Protein AF-A0A7J9HNC0-F1 (afdb_monomer_lite)

Sequence (40 aa):
MELEEFPSHIIEKIKNTWETWNSPPRLSSDSLHLDEIEEM

pLDDT: mean 72.53, std 14.79, range [49.22, 92.5]

Organism: NCBI:txid34285

Structure (mmCIF, N/CA/C/O backbone):
data_AF-A0A7J9HNC0-F1
#
_entry.id   AF-A0A7J9HNC0-F1
#
loop_
_atom_site.group_PDB
_atom_site.id
_atom_site.type_symbol
_atom_site.label_atom_id
_atom_site.label_alt_id
_atom_site.label_comp_id
_atom_site.label_asym_id
_atom_site.label_entity_id
_atom_site.label_seq_id
_atom_site.pdbx_PDB_ins_code
_atom_site.Cartn_x
_atom_site.Cartn_y
_atom_site.Cartn_z
_atom_site.occupancy
_atom_site.B_iso_or_equiv
_atom_site.auth_seq_id
_atom_site.auth_comp_id
_atom_site.auth_asym_id
_atom_site.auth_atom_id
_atom_site.pdbx_PDB_model_num
ATOM 1 N N . MET A 1 1 ? -10.770 -9.868 13.675 1.00 61.84 1 MET A N 1
ATOM 2 C CA . MET A 1 1 ? -9.886 -8.704 13.521 1.00 61.84 1 MET A CA 1
ATOM 3 C C . MET A 1 1 ? -10.402 -7.950 12.326 1.00 61.84 1 MET A C 1
ATOM 5 O O . MET A 1 1 ? -10.277 -8.448 11.212 1.00 61.84 1 MET A O 1
ATOM 9 N N . GLU A 1 2 ? -11.088 -6.848 12.589 1.00 71.44 2 GLU A N 1
ATOM 10 C CA . GLU A 1 2 ? -11.609 -5.973 11.539 1.00 71.44 2 GLU A CA 1
ATOM 11 C C . GLU A 1 2 ? -10.470 -5.084 11.025 1.00 71.44 2 GLU A C 1
ATOM 13 O O . GLU A 1 2 ? -9.541 -4.754 11.764 1.00 71.44 2 GLU A O 1
ATOM 18 N N . LEU A 1 3 ? -10.522 -4.679 9.755 1.00 66.44 3 LEU A N 1
ATOM 19 C CA . LEU A 1 3 ? -9.509 -3.788 9.167 1.00 66.44 3 LEU A CA 1
ATOM 20 C C . LEU A 1 3 ? -9.413 -2.438 9.900 1.00 66.44 3 LEU A C 1
ATOM 22 O O . LEU A 1 3 ? -8.362 -1.805 9.875 1.00 66.44 3 LEU A O 1
ATOM 26 N N . GLU A 1 4 ? -10.482 -2.021 10.579 1.00 69.06 4 GLU A N 1
ATOM 27 C CA . GLU A 1 4 ? -10.547 -0.793 11.381 1.00 69.06 4 GLU A CA 1
ATOM 28 C C . GLU A 1 4 ? -9.696 -0.855 12.662 1.00 69.06 4 GLU A C 1
ATOM 30 O O . GLU A 1 4 ? -9.337 0.182 13.215 1.00 69.06 4 GLU A O 1
ATOM 35 N N . GLU A 1 5 ? -9.318 -2.056 13.114 1.00 81.62 5 GLU A N 1
ATOM 36 C CA . GLU A 1 5 ? -8.435 -2.257 14.271 1.00 81.62 5 GLU A CA 1
ATOM 37 C C . GLU A 1 5 ? -6.946 -2.125 13.899 1.00 81.62 5 GLU A C 1
ATOM 39 O O . GLU A 1 5 ? -6.080 -2.099 14.779 1.00 81.62 5 GLU A O 1
ATOM 44 N N . PHE A 1 6 ? -6.620 -2.040 12.602 1.00 81.44 6 PHE A N 1
ATOM 45 C CA . PHE A 1 6 ? -5.241 -1.939 12.138 1.00 81.44 6 PHE A CA 1
ATOM 46 C C . PHE A 1 6 ? -4.728 -0.494 12.155 1.00 81.44 6 PHE A C 1
ATOM 48 O O . PHE A 1 6 ? -5.420 0.428 11.715 1.00 81.44 6 PHE A O 1
ATOM 55 N N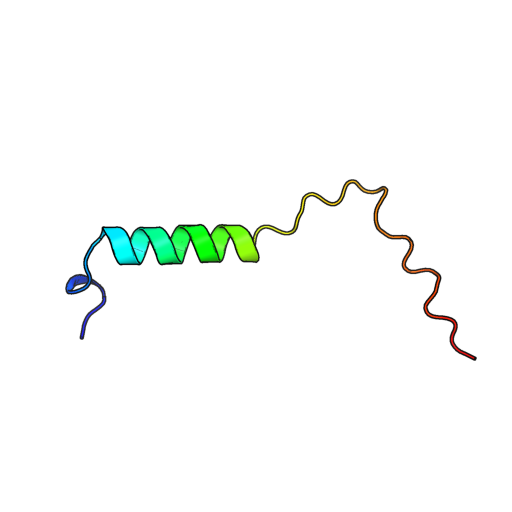 . PRO A 1 7 ? -3.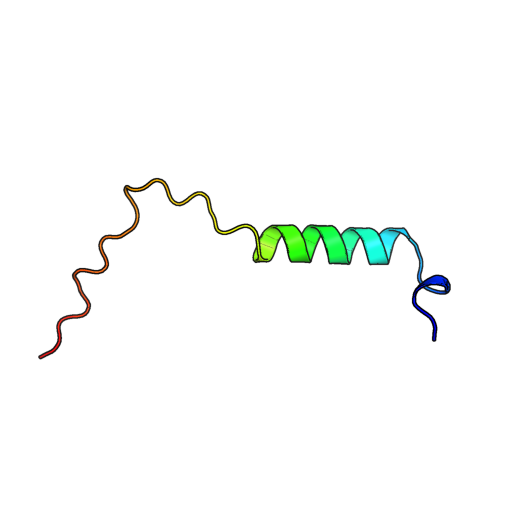469 -0.271 12.577 1.00 89.44 7 PRO A N 1
ATOM 56 C CA . PRO A 1 7 ? -2.862 1.049 12.510 1.00 89.44 7 PRO A CA 1
ATOM 57 C C . PRO A 1 7 ? -2.880 1.612 11.083 1.00 89.44 7 PRO A C 1
ATOM 59 O O . PRO A 1 7 ? -2.419 0.965 10.138 1.00 89.44 7 PRO A O 1
ATOM 62 N N . SER A 1 8 ? -3.340 2.856 10.937 1.00 87.69 8 SER A N 1
ATOM 63 C CA . SER A 1 8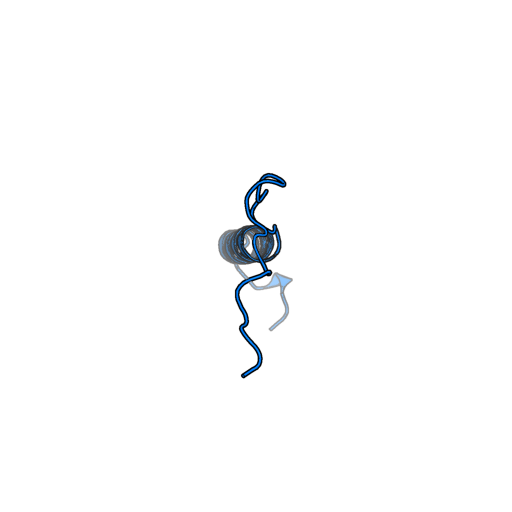 ? -3.498 3.538 9.643 1.00 87.69 8 SER A CA 1
ATOM 64 C C . SER A 1 8 ? -2.227 3.536 8.786 1.00 87.69 8 SER A C 1
ATOM 66 O O . SER A 1 8 ? -2.292 3.309 7.581 1.00 87.69 8 SER A O 1
ATOM 68 N N . HIS A 1 9 ? -1.057 3.694 9.411 1.00 88.81 9 HIS A N 1
ATOM 69 C CA . HIS A 1 9 ? 0.238 3.681 8.727 1.00 88.81 9 HIS A CA 1
ATOM 70 C C . HIS A 1 9 ? 0.584 2.327 8.078 1.00 88.81 9 HIS A C 1
ATOM 72 O O . HIS A 1 9 ? 1.351 2.285 7.118 1.00 88.81 9 HIS A O 1
ATOM 78 N N . ILE A 1 10 ? 0.042 1.214 8.584 1.00 89.81 10 ILE A N 1
ATOM 79 C CA . ILE A 1 10 ? 0.221 -0.115 7.982 1.00 89.81 10 ILE A CA 1
ATOM 80 C C . ILE A 1 10 ? -0.688 -0.260 6.763 1.00 89.81 10 ILE A C 1
ATOM 82 O O . ILE A 1 10 ? -0.230 -0.702 5.712 1.00 89.81 10 ILE A O 1
ATOM 86 N N . ILE A 1 11 ? -1.946 0.175 6.881 1.00 90.62 11 ILE A N 1
ATOM 87 C CA . ILE A 1 11 ? -2.913 0.168 5.774 1.00 90.62 11 ILE A CA 1
ATOM 88 C C . ILE A 1 11 ? -2.386 1.010 4.606 1.00 90.62 11 ILE A C 1
ATOM 90 O O . ILE A 1 11 ? -2.432 0.577 3.457 1.00 90.62 11 ILE A O 1
ATOM 94 N N . GLU A 1 12 ? -1.838 2.190 4.896 1.00 90.94 12 GLU A N 1
ATOM 95 C CA . GLU A 1 12 ? -1.255 3.079 3.891 1.00 90.94 12 GLU A CA 1
ATOM 96 C C . GLU A 1 12 ? -0.034 2.454 3.201 1.00 90.94 12 GLU A C 1
ATOM 98 O O . GLU A 1 12 ? 0.047 2.459 1.974 1.00 90.94 12 GLU A O 1
ATOM 103 N N . LYS A 1 13 ? 0.877 1.826 3.959 1.00 92.50 13 LYS A N 1
ATOM 104 C CA . LYS A 1 13 ? 2.019 1.100 3.379 1.00 92.50 13 LYS A CA 1
ATOM 105 C C . LYS A 1 13 ? 1.576 -0.011 2.433 1.00 92.50 13 LYS A C 1
ATOM 107 O O . LYS A 1 13 ? 2.123 -0.117 1.341 1.00 92.50 13 LYS A O 1
ATOM 112 N N . ILE A 1 14 ? 0.583 -0.807 2.830 1.00 90.62 14 ILE A N 1
ATOM 113 C CA . ILE A 1 14 ? 0.052 -1.894 1.998 1.00 90.62 14 ILE A CA 1
ATOM 114 C C . ILE A 1 14 ? -0.532 -1.334 0.699 1.00 90.62 14 ILE A C 1
ATOM 116 O O . ILE A 1 14 ? -0.214 -1.848 -0.373 1.00 90.62 14 ILE A O 1
ATOM 120 N N . LYS A 1 15 ? -1.331 -0.261 0.779 1.00 89.25 15 LYS A N 1
ATOM 121 C CA . LYS A 1 15 ? -1.894 0.410 -0.403 1.00 89.25 15 LYS A CA 1
ATOM 122 C C . LYS A 1 15 ? -0.800 0.900 -1.347 1.00 89.25 15 LYS A C 1
ATOM 124 O O . LYS A 1 15 ? -0.813 0.532 -2.515 1.00 89.25 15 LYS A O 1
ATOM 129 N N . ASN A 1 16 ? 0.188 1.627 -0.830 1.00 88.56 16 ASN A N 1
ATOM 130 C CA . ASN A 1 16 ? 1.285 2.162 -1.638 1.00 88.56 16 ASN A CA 1
ATOM 131 C C . ASN A 1 16 ? 2.104 1.046 -2.308 1.00 88.56 16 ASN A C 1
ATOM 133 O O . ASN A 1 16 ? 2.482 1.154 -3.475 1.00 88.56 16 ASN A O 1
ATOM 137 N N . THR A 1 17 ? 2.380 -0.049 -1.591 1.00 89.94 17 THR A N 1
ATOM 138 C CA . THR A 1 17 ? 3.087 -1.206 -2.160 1.00 89.94 17 THR A CA 1
ATOM 139 C C . THR A 1 17 ? 2.256 -1.885 -3.245 1.00 89.94 17 THR A C 1
ATOM 141 O O . THR A 1 17 ? 2.787 -2.193 -4.309 1.00 89.94 17 THR A O 1
ATOM 144 N N . TRP A 1 18 ? 0.953 -2.066 -3.016 1.00 88.12 18 TRP A N 1
ATOM 145 C CA . TRP A 1 18 ? 0.042 -2.635 -4.005 1.00 88.12 18 TRP A CA 1
ATOM 146 C C . TRP A 1 18 ? -0.031 -1.780 -5.272 1.00 88.12 18 TRP A C 1
ATOM 148 O O . TRP A 1 18 ? 0.082 -2.311 -6.375 1.00 88.12 18 TRP A O 1
ATOM 158 N N . GLU A 1 19 ? -0.161 -0.463 -5.123 1.00 87.56 19 GLU A N 1
ATOM 159 C CA . GLU A 1 19 ? -0.142 0.487 -6.238 1.00 87.56 19 GLU A CA 1
ATOM 160 C C . GLU A 1 19 ? 1.188 0.461 -6.985 1.00 87.56 19 GLU A C 1
ATOM 162 O O . GLU A 1 19 ? 1.191 0.530 -8.207 1.00 87.56 19 GLU A O 1
ATOM 167 N N . THR A 1 20 ? 2.313 0.303 -6.285 1.00 85.75 20 THR A N 1
ATOM 168 C CA . THR A 1 20 ? 3.637 0.199 -6.918 1.00 85.75 20 THR A CA 1
ATOM 169 C C . THR A 1 20 ? 3.774 -1.077 -7.748 1.00 85.75 20 THR A C 1
ATOM 171 O O . THR A 1 20 ? 4.379 -1.048 -8.812 1.00 85.75 20 THR A O 1
ATOM 174 N N . TRP A 1 21 ? 3.224 -2.199 -7.280 1.00 84.19 21 TRP A N 1
ATOM 175 C CA . TRP A 1 21 ? 3.322 -3.486 -7.981 1.00 84.19 21 TRP A CA 1
ATOM 176 C C . TRP A 1 21 ? 2.332 -3.601 -9.142 1.00 84.19 21 TRP A C 1
ATOM 178 O O . TRP A 1 21 ? 2.641 -4.219 -10.156 1.00 84.19 21 TRP A O 1
ATOM 188 N N . ASN A 1 22 ? 1.143 -3.013 -8.992 1.00 80.25 22 ASN A N 1
ATOM 189 C CA . ASN A 1 22 ? 0.081 -3.043 -10.001 1.00 80.25 22 ASN A CA 1
ATOM 190 C C . ASN A 1 22 ? 0.082 -1.823 -10.915 1.00 80.25 22 ASN A C 1
ATOM 192 O O . ASN A 1 22 ? -0.689 -1.783 -11.870 1.00 80.25 22 ASN A O 1
ATOM 196 N N . SER A 1 23 ? 0.928 -0.833 -10.642 1.00 73.38 23 SER A N 1
ATOM 197 C CA . SER A 1 23 ? 1.321 0.131 -11.655 1.00 73.38 23 SER A CA 1
ATOM 198 C C . SER A 1 23 ? 2.340 -0.579 -12.527 1.00 73.38 23 SER A C 1
ATOM 200 O O . SER A 1 23 ? 3.488 -0.728 -12.097 1.00 73.38 23 SER A O 1
ATOM 202 N N . PRO A 1 24 ? 1.957 -1.050 -13.729 1.00 69.50 24 PRO A N 1
ATOM 203 C CA . PRO A 1 24 ? 2.958 -1.530 -14.654 1.00 69.50 24 PRO A CA 1
ATOM 204 C C . PRO A 1 24 ? 3.991 -0.411 -14.805 1.00 69.50 24 PRO A C 1
ATOM 206 O O . PRO A 1 24 ? 3.606 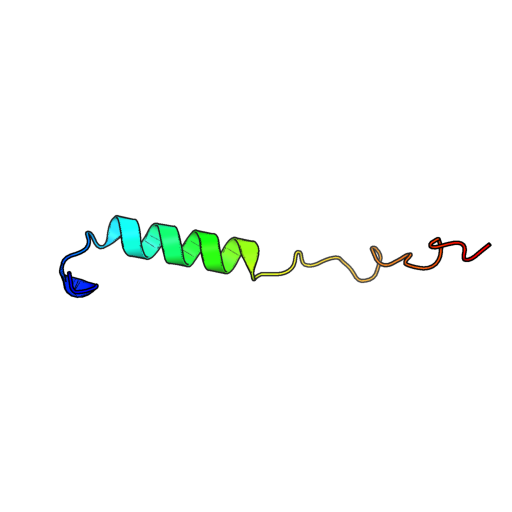0.772 -14.841 1.00 69.50 24 PRO A O 1
ATOM 209 N N . PRO A 1 25 ? 5.294 -0.739 -14.873 1.00 69.25 25 PRO A N 1
ATOM 210 C CA . PRO A 1 25 ? 6.257 0.246 -15.315 1.00 69.25 25 PRO A CA 1
ATOM 211 C C . PRO A 1 25 ? 5.669 0.875 -16.575 1.00 69.25 25 PRO A C 1
ATOM 213 O O . PRO A 1 25 ? 5.115 0.169 -17.424 1.00 69.25 25 PRO A O 1
ATOM 216 N N . ARG A 1 26 ? 5.725 2.207 -16.677 1.00 62.12 26 ARG A N 1
ATOM 217 C CA . ARG A 1 26 ? 5.539 2.874 -17.964 1.00 62.12 26 ARG A CA 1
ATOM 218 C C . ARG A 1 26 ? 6.728 2.444 -18.817 1.00 62.12 26 ARG A C 1
ATOM 220 O O .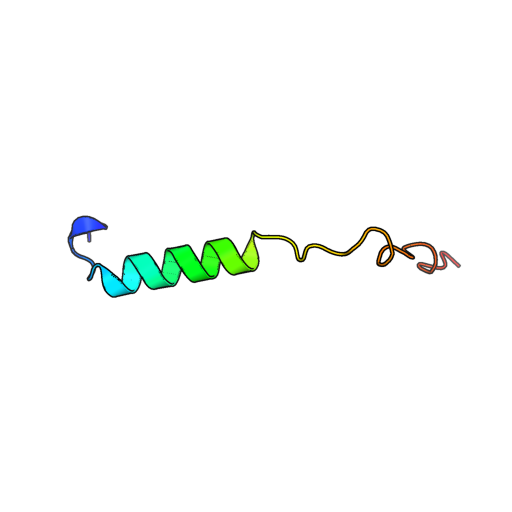 ARG A 1 26 ? 7.676 3.201 -18.981 1.00 62.12 26 ARG A O 1
ATOM 227 N N . LEU A 1 27 ? 6.719 1.183 -19.247 1.00 53.47 27 LEU A N 1
ATOM 228 C CA . LEU A 1 27 ? 7.532 0.674 -20.321 1.00 53.47 27 LEU A CA 1
ATOM 229 C C . LEU A 1 27 ? 7.190 1.644 -21.438 1.00 53.47 27 LEU A C 1
ATOM 231 O O . LEU A 1 27 ? 6.033 1.719 -21.864 1.00 53.47 27 LEU A O 1
ATOM 235 N N . SER A 1 28 ? 8.149 2.497 -21.808 1.00 50.56 28 SER A N 1
ATOM 236 C CA . SER A 1 28 ? 7.995 3.202 -23.068 1.00 50.56 28 SER A CA 1
ATOM 237 C C . SER A 1 28 ? 7.725 2.122 -24.109 1.00 50.56 28 SER A C 1
ATOM 239 O O . SER A 1 28 ? 8.178 0.978 -23.974 1.00 50.56 28 SER A O 1
ATOM 241 N N . SER A 1 29 ? 6.959 2.464 -25.134 1.00 54.56 29 SER A N 1
ATOM 242 C CA . SER A 1 29 ? 6.633 1.539 -26.217 1.00 54.56 29 SER A CA 1
ATOM 243 C C . SER A 1 29 ? 7.878 0.943 -26.907 1.00 54.56 29 SER A C 1
ATOM 245 O O . SER A 1 29 ? 7.728 0.073 -27.754 1.00 54.56 29 SER A O 1
ATOM 247 N N . ASP A 1 30 ? 9.087 1.371 -26.523 1.00 55.47 30 ASP A N 1
ATOM 248 C CA . ASP A 1 30 ? 10.387 0.860 -26.954 1.00 55.47 30 ASP A CA 1
ATOM 249 C C . ASP A 1 30 ? 10.844 -0.417 -26.213 1.00 55.47 30 ASP A C 1
ATOM 251 O O . ASP A 1 30 ? 11.894 -0.962 -26.540 1.00 55.47 30 ASP A O 1
ATOM 255 N N . SER A 1 31 ? 10.109 -0.911 -25.207 1.00 57.72 31 SER A N 1
ATOM 256 C CA . SER A 1 31 ? 10.497 -2.101 -24.423 1.00 57.72 31 SER A CA 1
ATOM 257 C C . SER A 1 31 ? 9.533 -3.281 -24.599 1.00 57.72 31 SER A C 1
ATOM 259 O O . SER A 1 31 ? 9.093 -3.900 -23.635 1.00 57.72 31 SER A O 1
ATOM 261 N N . LEU A 1 32 ? 9.194 -3.598 -25.850 1.00 58.09 32 LEU A N 1
ATOM 262 C CA . LEU A 1 32 ? 8.547 -4.856 -26.235 1.00 58.09 32 LEU A CA 1
ATOM 263 C C . LEU A 1 32 ? 9.168 -5.379 -27.537 1.00 58.09 32 LEU A C 1
ATOM 265 O O . LEU A 1 32 ? 8.507 -5.458 -28.565 1.00 58.09 32 LEU A O 1
ATOM 269 N N . HIS A 1 33 ? 10.437 -5.776 -27.486 1.00 63.03 33 HIS A N 1
ATOM 270 C CA . HIS A 1 33 ? 10.929 -6.791 -28.417 1.00 63.03 33 HIS A CA 1
ATOM 271 C C . HIS A 1 33 ? 10.601 -8.160 -27.813 1.00 63.03 33 HIS A C 1
ATOM 273 O O . HIS A 1 33 ? 11.440 -8.806 -27.195 1.00 63.03 33 HIS A O 1
ATOM 279 N N . LEU A 1 34 ? 9.333 -8.564 -27.933 1.00 58.59 34 LEU A N 1
ATOM 280 C CA . LEU A 1 34 ? 8.861 -9.924 -27.636 1.00 58.59 34 LEU A CA 1
ATOM 281 C C . LEU A 1 34 ? 9.108 -10.883 -28.819 1.00 58.59 34 LEU A C 1
ATOM 283 O O . LEU A 1 34 ? 8.467 -11.925 -28.905 1.00 58.59 34 LEU A O 1
ATOM 287 N N . ASP A 1 35 ? 10.026 -10.543 -29.724 1.00 57.09 35 ASP A N 1
ATOM 288 C CA . ASP A 1 35 ? 10.273 -11.303 -30.954 1.00 57.09 35 ASP A CA 1
ATOM 289 C C . ASP A 1 35 ? 11.385 -12.366 -30.812 1.00 57.09 35 ASP A C 1
ATOM 291 O O . ASP A 1 35 ? 11.706 -13.039 -31.783 1.00 57.09 35 ASP A O 1
ATOM 295 N N . GLU A 1 36 ? 11.962 -12.565 -29.619 1.00 55.62 36 GLU A N 1
ATOM 296 C CA . GLU A 1 36 ? 13.009 -13.579 -29.368 1.00 55.62 36 GLU A CA 1
ATOM 297 C C . GLU A 1 36 ? 12.571 -14.676 -28.378 1.00 55.62 36 GLU A C 1
ATOM 299 O O . GLU A 1 36 ? 13.354 -15.154 -27.560 1.00 55.62 36 GLU A O 1
ATOM 304 N N . ILE A 1 37 ? 11.314 -15.123 -28.441 1.00 62.53 37 ILE A N 1
ATOM 305 C CA . ILE A 1 37 ? 11.021 -16.516 -28.064 1.00 62.53 37 ILE A CA 1
ATOM 306 C C . ILE A 1 37 ? 11.061 -17.305 -29.367 1.00 62.53 37 ILE A C 1
ATOM 308 O O . ILE A 1 37 ? 10.047 -17.510 -30.031 1.00 62.53 37 ILE A O 1
ATOM 312 N N . GLU A 1 38 ? 12.283 -17.654 -29.764 1.00 51.78 38 GLU A N 1
ATOM 313 C CA . GLU A 1 38 ? 12.565 -18.583 -30.851 1.00 51.78 38 GLU A CA 1
ATOM 314 C C . GLU A 1 38 ? 11.898 -19.925 -30.516 1.00 51.78 38 GLU A C 1
ATOM 316 O O . GLU A 1 38 ? 12.316 -20.653 -29.618 1.00 51.78 38 GLU A O 1
ATOM 321 N N . GLU A 1 39 ? 10.796 -20.218 -31.202 1.00 53.16 39 GLU A N 1
ATOM 322 C CA . GLU A 1 39 ? 10.187 -21.540 -31.234 1.00 53.16 39 GLU A CA 1
ATOM 323 C C . GLU A 1 3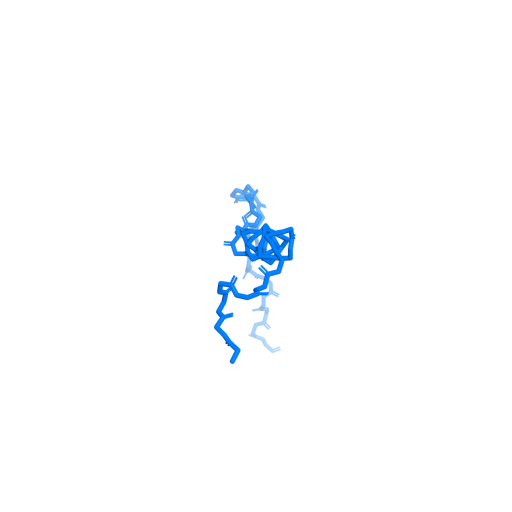9 ? 10.952 -22.384 -32.269 1.00 53.16 39 GLU A C 1
ATOM 325 O O . GLU A 1 39 ? 10.540 -22.450 -33.426 1.00 53.16 39 GLU A O 1
ATOM 330 N N . MET A 1 40 ? 12.083 -22.988 -31.872 1.00 49.22 40 MET A N 1
ATOM 331 C CA . MET A 1 40 ? 12.701 -24.149 -32.545 1.00 49.22 40 MET A CA 1
ATOM 332 C C . MET A 1 40 ? 13.417 -25.076 -31.560 1.00 49.22 40 MET A C 1
ATOM 334 O O . MET A 1 40 ? 14.312 -24.608 -30.824 1.00 49.22 40 MET A O 1
#

Secondary structure (DSSP, 8-state):
--GGGS-HHHHHHHHHHHHHHHS-----TTS---------

Radius of gyration: 18.63 Å; chains: 1; bounding box: 25×28×47 Å

Foldseek 3Di:
DDPVPDDPVVVVVVVVVVCVVPPDPVPPPVPDPVVPPPPD